Protein AF-A0A7Z0B380-F1 (afdb_monomer_lite)

Organism: NCBI:txid420952

pLDDT: mean 71.4, std 25.81, range [27.55, 97.12]

Radius of gyration: 16.99 Å; chains: 1; bounding box: 38×56×34 Å

Structure (mmCIF, N/CA/C/O backbone):
data_AF-A0A7Z0B380-F1
#
_entry.id   AF-A0A7Z0B380-F1
#
loop_
_atom_site.group_PDB
_atom_site.id
_atom_site.type_symbol
_atom_site.label_atom_id
_atom_site.label_alt_id
_atom_site.label_comp_id
_atom_site.label_asym_id
_atom_site.label_entity_id
_atom_site.label_seq_id
_atom_site.pdbx_PDB_ins_code
_atom_site.Cartn_x
_atom_site.Cartn_y
_atom_site.Cartn_z
_atom_site.occupancy
_atom_site.B_iso_or_equiv
_atom_site.auth_seq_id
_atom_sit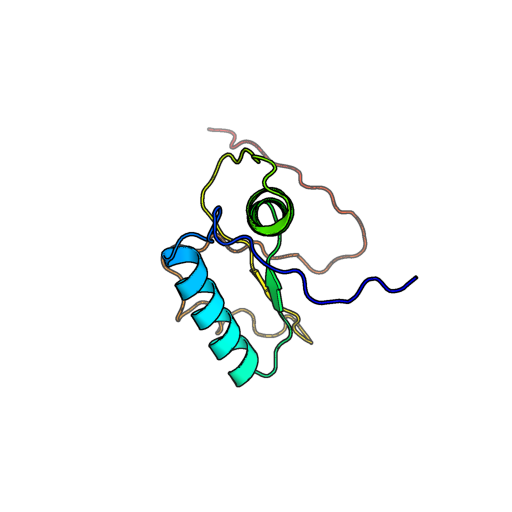e.auth_comp_id
_atom_site.auth_asym_id
_atom_site.auth_atom_id
_atom_site.pdbx_PDB_model_num
ATOM 1 N N . MET A 1 1 ? 17.369 -18.253 11.399 1.00 35.81 1 MET A N 1
ATOM 2 C CA . MET A 1 1 ? 15.983 -18.701 11.156 1.00 35.81 1 MET A CA 1
ATOM 3 C C . MET A 1 1 ? 15.403 -17.792 10.086 1.00 35.81 1 MET A C 1
ATOM 5 O O . MET A 1 1 ? 15.177 -16.625 10.375 1.00 35.81 1 MET A O 1
ATOM 9 N N . SER A 1 2 ? 15.273 -18.264 8.846 1.00 43.00 2 SER A N 1
ATOM 10 C CA . SER A 1 2 ? 14.689 -17.465 7.760 1.00 43.00 2 SER A CA 1
ATOM 11 C C . SER A 1 2 ? 13.181 -17.678 7.770 1.00 43.00 2 SER A C 1
ATOM 13 O O . SER A 1 2 ? 12.696 -18.673 7.240 1.00 43.00 2 SER A O 1
ATOM 15 N N . ASN A 1 3 ? 12.443 -16.790 8.437 1.00 48.66 3 ASN A N 1
ATOM 16 C CA . ASN A 1 3 ? 10.984 -16.801 8.391 1.00 48.66 3 ASN A CA 1
ATOM 17 C C . ASN A 1 3 ? 10.525 -16.037 7.139 1.00 48.66 3 ASN A C 1
ATOM 19 O O . ASN A 1 3 ? 10.095 -14.892 7.222 1.00 48.66 3 ASN A O 1
ATOM 23 N N . THR A 1 4 ? 10.725 -16.647 5.971 1.00 61.62 4 THR A N 1
ATOM 24 C CA . THR A 1 4 ? 10.340 -16.109 4.650 1.00 61.62 4 THR A CA 1
ATOM 25 C C . THR A 1 4 ? 9.087 -16.786 4.095 1.00 61.62 4 THR A C 1
ATOM 27 O O . THR A 1 4 ? 8.818 -16.707 2.898 1.00 61.62 4 THR A O 1
ATOM 30 N N . LEU A 1 5 ? 8.327 -17.484 4.943 1.00 71.69 5 LEU A N 1
ATOM 31 C CA . LEU A 1 5 ? 7.050 -18.047 4.527 1.00 71.69 5 LEU A CA 1
ATOM 32 C C . LEU A 1 5 ? 6.070 -16.906 4.201 1.00 71.69 5 LEU A C 1
ATOM 34 O O . LEU A 1 5 ? 6.077 -15.890 4.904 1.00 71.69 5 LEU A O 1
ATOM 38 N N . PRO A 1 6 ? 5.252 -17.050 3.143 1.00 82.44 6 PRO A N 1
ATOM 39 C CA . PRO A 1 6 ? 4.190 -16.100 2.844 1.00 82.44 6 PRO A CA 1
ATOM 40 C C . PRO A 1 6 ? 3.303 -15.873 4.072 1.00 82.44 6 PRO A C 1
ATOM 42 O O . PRO A 1 6 ? 2.974 -16.818 4.785 1.00 82.44 6 PRO A O 1
ATOM 45 N N . LEU A 1 7 ? 2.947 -14.614 4.329 1.00 88.00 7 LEU A N 1
ATOM 46 C CA . LEU A 1 7 ? 1.986 -14.265 5.370 1.00 88.00 7 LEU A CA 1
ATOM 47 C C . LEU A 1 7 ? 0.571 -14.385 4.805 1.00 88.00 7 LEU A C 1
ATOM 49 O O . LEU A 1 7 ? 0.290 -13.832 3.741 1.00 88.00 7 LEU A O 1
ATOM 53 N N . ASP A 1 8 ? -0.314 -15.042 5.548 1.00 91.25 8 ASP A N 1
ATOM 54 C CA . ASP A 1 8 ? -1.724 -15.149 5.189 1.00 91.25 8 ASP A CA 1
ATOM 55 C C . ASP A 1 8 ? -2.521 -13.965 5.743 1.00 91.25 8 ASP A C 1
ATOM 57 O O . ASP A 1 8 ? -2.371 -13.562 6.901 1.00 91.25 8 ASP A O 1
ATOM 61 N N . LEU A 1 9 ? -3.386 -13.401 4.900 1.00 91.56 9 LEU A N 1
ATOM 62 C CA . LEU A 1 9 ? -4.347 -12.387 5.320 1.00 91.56 9 LEU A CA 1
ATOM 63 C C . LEU A 1 9 ? -5.529 -13.068 6.005 1.00 91.56 9 LEU A C 1
ATOM 65 O O . LEU A 1 9 ? -5.973 -14.135 5.588 1.00 91.56 9 LEU A O 1
ATOM 69 N N . ARG A 1 10 ? -6.069 -12.427 7.036 1.00 90.56 10 ARG A N 1
ATOM 70 C CA . ARG A 1 10 ? -7.246 -12.927 7.737 1.00 90.56 10 ARG A CA 1
ATOM 71 C C . ARG A 1 10 ? -8.525 -12.599 6.969 1.00 90.56 10 ARG A C 1
ATOM 73 O O . ARG A 1 10 ? -8.738 -11.452 6.573 1.00 90.56 10 ARG A O 1
ATOM 80 N N . ASP A 1 11 ? -9.429 -13.570 6.876 1.00 92.19 11 ASP A N 1
ATOM 81 C CA . ASP A 1 11 ? -10.725 -13.408 6.201 1.00 92.19 11 ASP A CA 1
ATOM 82 C C . ASP A 1 11 ? -11.654 -12.401 6.901 1.00 92.19 11 ASP A C 1
ATOM 84 O O . ASP A 1 11 ? -12.446 -11.720 6.252 1.00 92.19 11 ASP A O 1
ATOM 88 N N . ASP A 1 12 ? -11.546 -12.268 8.228 1.00 94.44 12 ASP A N 1
ATOM 89 C CA . ASP A 1 12 ? -12.337 -11.327 9.036 1.00 94.44 12 ASP A CA 1
ATOM 90 C C . ASP A 1 12 ? -11.817 -9.881 8.964 1.00 94.44 12 ASP A C 1
ATOM 92 O O . ASP A 1 12 ? -12.481 -8.945 9.420 1.00 94.44 12 ASP A O 1
ATOM 96 N N . ARG A 1 13 ? -10.626 -9.683 8.392 1.00 91.94 13 ARG A N 1
ATOM 97 C CA . ARG A 1 13 ? -9.971 -8.382 8.224 1.00 91.94 13 ARG A CA 1
ATOM 98 C C . ARG A 1 13 ? -9.403 -8.259 6.808 1.00 91.94 13 ARG A C 1
ATOM 100 O O . ARG A 1 13 ? -8.191 -8.090 6.656 1.00 91.94 13 ARG A O 1
ATOM 107 N N . PRO A 1 14 ? -10.246 -8.276 5.762 1.00 93.88 14 PRO A N 1
ATOM 108 C CA . PRO A 1 14 ? -9.766 -8.143 4.396 1.00 93.88 14 PRO A CA 1
ATOM 109 C C . PRO A 1 14 ? -9.159 -6.756 4.163 1.00 93.88 14 PRO A C 1
ATOM 111 O O . PRO A 1 14 ? -9.550 -5.764 4.788 1.00 93.88 14 PRO A O 1
ATOM 114 N N . LEU A 1 15 ? -8.213 -6.675 3.228 1.00 93.06 15 LEU A N 1
ATOM 115 C CA . LEU A 1 15 ? -7.744 -5.388 2.723 1.00 93.06 15 LEU A CA 1
ATOM 116 C C . LEU A 1 15 ? -8.892 -4.650 2.016 1.00 93.06 15 LEU A C 1
ATOM 118 O O . LEU A 1 15 ? -9.694 -5.287 1.327 1.00 93.06 15 LEU A O 1
ATOM 122 N N . PRO A 1 16 ? -8.971 -3.311 2.117 1.00 91.75 16 PRO A N 1
ATOM 123 C CA . PRO A 1 16 ? -9.964 -2.547 1.372 1.00 91.75 16 PRO A CA 1
ATOM 124 C C . PRO A 1 16 ? -9.833 -2.794 -0.136 1.00 91.75 16 PRO A C 1
ATOM 126 O O . PRO A 1 16 ? -8.730 -2.728 -0.682 1.00 91.75 16 PRO A O 1
ATOM 129 N N . ALA A 1 17 ? -10.955 -3.009 -0.829 1.00 94.12 17 ALA A N 1
ATOM 130 C CA . ALA A 1 17 ? -10.963 -3.368 -2.252 1.00 94.12 17 ALA A CA 1
ATOM 131 C C . ALA A 1 17 ? -10.180 -2.377 -3.132 1.00 94.12 17 ALA A C 1
ATOM 133 O O . ALA A 1 17 ? -9.433 -2.786 -4.014 1.00 94.12 17 ALA A O 1
ATOM 134 N N . ILE A 1 18 ? -10.270 -1.075 -2.846 1.00 93.44 18 ILE A N 1
ATOM 135 C CA . ILE A 1 18 ? -9.519 -0.045 -3.577 1.00 93.44 18 ILE A CA 1
ATOM 136 C C . ILE A 1 18 ? -7.996 -0.200 -3.440 1.00 93.44 18 ILE A C 1
ATOM 138 O O . ILE A 1 18 ? -7.264 0.037 -4.398 1.00 93.44 18 ILE A O 1
ATOM 142 N N . VAL A 1 19 ? -7.511 -0.631 -2.271 1.00 93.38 19 VAL A N 1
ATOM 143 C CA . VAL A 1 19 ? -6.084 -0.902 -2.050 1.00 93.38 19 VAL A CA 1
ATOM 144 C C . VAL A 1 19 ? -5.679 -2.159 -2.809 1.00 93.38 19 VAL A C 1
ATOM 146 O O . VAL A 1 19 ? -4.633 -2.167 -3.447 1.00 93.38 19 VAL A O 1
ATOM 149 N N . VAL A 1 20 ? -6.522 -3.195 -2.814 1.00 95.81 20 VAL A N 1
ATOM 150 C CA . VAL A 1 20 ? -6.274 -4.419 -3.591 1.00 95.81 20 VAL A CA 1
ATOM 151 C C . VAL A 1 20 ? -6.152 -4.110 -5.085 1.00 95.81 20 VAL A C 1
ATOM 153 O O . VAL A 1 20 ? -5.186 -4.539 -5.715 1.00 95.81 20 VAL A O 1
ATOM 156 N N . GLU A 1 21 ? -7.072 -3.325 -5.647 1.00 96.69 21 GLU A N 1
ATOM 157 C CA . GLU A 1 21 ? -7.022 -2.929 -7.060 1.00 96.69 21 GLU A CA 1
ATOM 158 C C . GLU A 1 21 ? -5.777 -2.096 -7.387 1.00 96.69 21 GLU A C 1
ATOM 160 O O . GLU A 1 21 ? -5.098 -2.352 -8.385 1.00 96.69 21 GLU A O 1
ATOM 165 N N . LEU A 1 22 ? -5.412 -1.153 -6.512 1.00 94.69 22 LEU A N 1
ATOM 166 C CA . LEU A 1 22 ? -4.175 -0.385 -6.647 1.00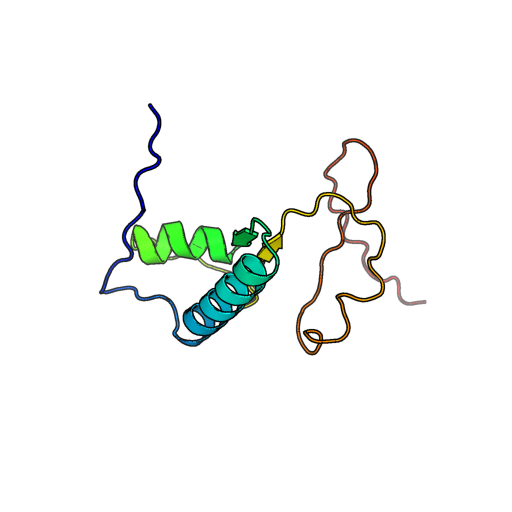 94.69 22 LEU A CA 1
ATOM 167 C C . LEU A 1 22 ? -2.942 -1.301 -6.662 1.00 94.69 22 LEU A C 1
ATOM 169 O O . LEU A 1 22 ? -2.099 -1.179 -7.550 1.00 94.69 22 LEU A O 1
ATOM 173 N N . LEU A 1 23 ? -2.834 -2.223 -5.702 1.00 95.75 23 LEU A N 1
ATOM 174 C CA . LEU A 1 23 ? -1.686 -3.124 -5.584 1.00 95.75 23 LEU A CA 1
ATOM 175 C C . LEU A 1 23 ? -1.598 -4.095 -6.765 1.00 95.75 23 LEU A C 1
ATOM 177 O O . LEU A 1 23 ? -0.500 -4.342 -7.258 1.00 95.75 23 LEU A O 1
ATOM 181 N N . ARG A 1 24 ? -2.733 -4.583 -7.284 1.00 97.12 24 ARG A N 1
ATOM 182 C CA . ARG A 1 24 ? -2.773 -5.379 -8.524 1.00 97.12 24 ARG A CA 1
ATOM 183 C C . ARG A 1 24 ? -2.252 -4.587 -9.719 1.00 97.12 24 ARG A C 1
ATOM 185 O O . ARG A 1 24 ? -1.457 -5.109 -10.499 1.00 97.12 24 ARG A O 1
ATOM 192 N N . HIS A 1 25 ? -2.658 -3.325 -9.847 1.00 96.50 25 HIS A N 1
ATOM 193 C CA . HIS A 1 25 ? -2.193 -2.460 -10.928 1.00 96.50 25 HIS A CA 1
ATOM 194 C C . HIS A 1 25 ? -0.683 -2.182 -10.842 1.00 96.50 25 HIS A C 1
ATOM 196 O O . HIS A 1 25 ? 0.023 -2.260 -11.853 1.00 96.50 25 HIS A O 1
ATOM 202 N N . VAL A 1 26 ? -0.174 -1.906 -9.636 1.00 93.56 26 VAL A N 1
ATOM 203 C CA . VAL A 1 26 ? 1.265 -1.732 -9.383 1.00 93.56 26 VAL A CA 1
ATOM 204 C C . VAL A 1 26 ? 2.025 -3.011 -9.728 1.00 93.56 26 VAL A C 1
ATOM 206 O O . VAL A 1 26 ? 2.987 -2.944 -10.490 1.00 93.56 26 VAL A O 1
ATOM 209 N N . ALA A 1 27 ? 1.558 -4.168 -9.252 1.00 94.81 27 ALA A N 1
ATOM 210 C CA . ALA A 1 27 ? 2.181 -5.462 -9.514 1.00 94.81 27 ALA A CA 1
ATOM 211 C C . ALA A 1 27 ? 2.278 -5.760 -11.015 1.00 94.81 27 ALA A C 1
ATOM 213 O O . ALA A 1 27 ? 3.349 -6.114 -11.506 1.00 94.81 27 ALA A O 1
ATOM 214 N N . ALA A 1 28 ? 1.186 -5.564 -11.760 1.00 95.19 28 ALA A N 1
ATOM 215 C CA . ALA A 1 28 ? 1.160 -5.777 -13.205 1.00 95.19 28 ALA A CA 1
ATOM 216 C C . ALA A 1 28 ? 2.132 -4.840 -13.944 1.00 95.19 28 ALA A C 1
ATOM 218 O O . ALA A 1 28 ? 2.852 -5.270 -14.848 1.00 95.19 28 ALA A O 1
ATOM 219 N N . THR A 1 29 ? 2.189 -3.571 -13.532 1.00 92.88 29 THR A N 1
ATOM 220 C CA . THR A 1 29 ? 3.081 -2.567 -14.131 1.00 92.88 29 THR A CA 1
ATOM 221 C C . THR A 1 29 ? 4.551 -2.876 -13.845 1.00 92.88 29 THR A C 1
ATOM 223 O O . THR A 1 29 ? 5.373 -2.849 -14.761 1.00 92.88 29 THR A O 1
ATOM 226 N N . ALA A 1 30 ? 4.883 -3.205 -12.596 1.00 88.94 30 ALA A N 1
ATOM 227 C CA . ALA A 1 30 ? 6.238 -3.552 -12.182 1.00 88.94 30 ALA A CA 1
ATOM 228 C C . ALA A 1 30 ? 6.719 -4.845 -12.857 1.00 88.94 30 ALA A C 1
ATOM 230 O O . ALA A 1 30 ? 7.833 -4.888 -13.374 1.00 88.94 30 ALA A O 1
ATOM 231 N N . HIS A 1 31 ? 5.845 -5.851 -12.961 1.00 92.44 31 HIS A N 1
ATOM 232 C CA . HIS A 1 31 ? 6.127 -7.089 -13.685 1.00 92.44 31 HIS A CA 1
ATOM 233 C C . HIS A 1 31 ? 6.440 -6.829 -15.167 1.00 92.44 31 HIS A C 1
ATOM 235 O O . HIS A 1 31 ? 7.453 -7.305 -15.677 1.00 92.44 31 HIS A O 1
ATOM 241 N N . ALA A 1 32 ? 5.621 -6.026 -15.858 1.00 92.38 32 ALA A N 1
ATOM 242 C CA . ALA A 1 32 ? 5.866 -5.670 -17.258 1.00 92.38 32 ALA A CA 1
ATOM 243 C C . ALA A 1 32 ? 7.186 -4.901 -17.456 1.00 92.38 32 ALA A C 1
ATOM 245 O O . ALA A 1 32 ? 7.846 -5.053 -18.484 1.00 92.38 32 ALA A O 1
ATOM 246 N N . ALA A 1 33 ? 7.580 -4.098 -16.465 1.00 88.50 33 ALA A N 1
ATOM 247 C CA . ALA A 1 33 ? 8.823 -3.335 -16.468 1.00 88.50 33 ALA A CA 1
ATOM 248 C C . ALA A 1 33 ? 10.042 -4.112 -15.932 1.00 88.50 33 ALA A C 1
ATOM 250 O O . ALA A 1 33 ? 11.146 -3.577 -15.981 1.00 88.50 33 ALA A O 1
ATOM 251 N N . LYS A 1 34 ? 9.861 -5.350 -15.442 1.00 89.88 34 LYS A N 1
ATOM 252 C CA . LYS A 1 34 ? 10.890 -6.150 -14.750 1.00 89.88 34 LYS A CA 1
ATOM 253 C C . LYS A 1 34 ? 11.534 -5.407 -13.569 1.00 89.88 34 LYS A C 1
ATOM 255 O O . LYS A 1 34 ? 12.748 -5.443 -13.396 1.00 89.88 34 LYS A O 1
ATOM 260 N N . LEU A 1 35 ? 10.714 -4.713 -12.782 1.00 88.62 35 LEU A N 1
ATOM 261 C CA . LEU A 1 35 ? 11.151 -3.973 -11.599 1.00 88.62 35 LEU A CA 1
ATOM 262 C C . LEU A 1 35 ? 10.699 -4.685 -10.327 1.00 88.62 35 LEU A C 1
ATOM 264 O O . LEU A 1 35 ? 9.527 -5.049 -10.199 1.00 88.62 35 LEU A O 1
ATOM 268 N N . ASP A 1 36 ? 11.604 -4.795 -9.358 1.00 90.56 36 ASP A N 1
ATOM 269 C CA . ASP A 1 36 ? 11.224 -5.152 -7.995 1.00 90.56 36 ASP A CA 1
ATOM 270 C C . ASP A 1 36 ? 10.516 -3.971 -7.327 1.00 90.56 36 ASP A C 1
ATOM 272 O O . ASP A 1 36 ? 10.852 -2.802 -7.547 1.00 90.56 36 ASP A O 1
ATOM 276 N N . TRP A 1 37 ? 9.532 -4.267 -6.485 1.00 94.56 37 TRP A N 1
ATOM 277 C CA . TRP A 1 37 ? 8.751 -3.257 -5.783 1.00 94.56 37 TRP A CA 1
ATOM 278 C C . TRP A 1 37 ? 8.273 -3.775 -4.427 1.00 94.56 37 TRP A C 1
ATOM 280 O O . TRP A 1 37 ? 8.230 -4.981 -4.185 1.00 94.56 37 TRP A O 1
ATOM 290 N N . PHE A 1 38 ? 7.910 -2.859 -3.534 1.00 94.38 38 PHE A N 1
ATOM 291 C CA . PHE A 1 38 ? 7.362 -3.193 -2.222 1.00 94.38 38 PHE A CA 1
ATOM 292 C C . PHE A 1 38 ? 6.391 -2.117 -1.725 1.00 94.38 38 PHE A C 1
ATOM 294 O O . PHE A 1 38 ? 6.455 -0.959 -2.142 1.00 94.38 38 PHE A O 1
ATOM 301 N N . VAL A 1 39 ? 5.501 -2.497 -0.803 1.00 95.44 39 VAL A N 1
ATOM 302 C CA . VAL A 1 39 ? 4.673 -1.550 -0.042 1.00 95.44 39 VAL A CA 1
ATOM 303 C C . VAL A 1 39 ? 5.464 -1.086 1.175 1.00 95.44 39 VAL A C 1
ATOM 305 O O . VAL A 1 39 ? 6.002 -1.909 1.915 1.00 95.44 39 VAL A O 1
ATOM 308 N N . GLY A 1 40 ? 5.535 0.225 1.379 1.00 93.56 40 GLY A N 1
ATOM 309 C CA . GLY A 1 40 ? 6.213 0.850 2.508 1.00 93.56 40 GLY A CA 1
ATOM 310 C C . GLY A 1 40 ? 5.258 1.569 3.460 1.00 93.56 40 GLY A C 1
ATOM 311 O O . GLY A 1 40 ? 4.032 1.498 3.344 1.00 93.56 40 GLY A O 1
ATOM 312 N N . GLY A 1 41 ? 5.857 2.279 4.415 1.00 92.38 41 GLY A N 1
ATOM 313 C CA . GLY A 1 41 ? 5.161 3.247 5.257 1.00 92.38 41 GLY A CA 1
ATOM 314 C C . GLY A 1 41 ? 4.030 2.667 6.106 1.00 92.38 41 GLY A C 1
ATOM 315 O O . GLY A 1 41 ? 4.074 1.519 6.559 1.00 92.38 41 GLY A O 1
ATOM 316 N N . ALA A 1 42 ? 3.016 3.498 6.357 1.00 93.00 42 ALA A N 1
ATOM 317 C CA . ALA A 1 42 ? 1.889 3.133 7.214 1.00 93.00 42 ALA A CA 1
ATOM 318 C C . ALA A 1 42 ? 1.102 1.943 6.646 1.00 93.00 42 ALA A C 1
ATOM 320 O O . ALA A 1 42 ? 0.704 1.067 7.405 1.00 93.00 42 ALA A O 1
ATOM 321 N N . SER A 1 43 ? 0.952 1.861 5.320 1.00 93.25 43 SER A N 1
ATOM 322 C CA . SER A 1 43 ? 0.239 0.758 4.668 1.00 93.25 43 SER A CA 1
ATOM 323 C C . SER A 1 43 ? 0.890 -0.598 4.921 1.00 93.25 43 SER A C 1
ATOM 325 O O . SER A 1 43 ? 0.185 -1.550 5.238 1.00 93.25 43 SER A O 1
ATOM 327 N N . ALA A 1 44 ? 2.220 -0.699 4.836 1.00 93.94 44 ALA A N 1
ATOM 328 C CA . ALA A 1 44 ? 2.923 -1.953 5.120 1.00 93.94 44 ALA A CA 1
ATOM 329 C C . ALA A 1 44 ? 2.692 -2.424 6.562 1.00 93.94 44 ALA A C 1
ATOM 331 O O . ALA A 1 44 ? 2.399 -3.594 6.811 1.00 93.94 44 ALA A O 1
ATOM 332 N N . ARG A 1 45 ? 2.773 -1.488 7.514 1.00 94.31 45 ARG A N 1
ATOM 333 C CA . ARG A 1 45 ? 2.496 -1.759 8.926 1.00 94.31 45 ARG A CA 1
ATOM 334 C C . ARG A 1 45 ? 1.054 -2.219 9.133 1.00 94.31 45 ARG A C 1
ATOM 336 O O . ARG A 1 45 ? 0.843 -3.173 9.870 1.00 94.31 45 ARG A O 1
ATOM 343 N N . ASP A 1 46 ? 0.083 -1.574 8.496 1.00 93.62 46 ASP A N 1
ATOM 344 C CA . ASP A 1 46 ? -1.334 -1.918 8.647 1.00 93.62 46 ASP A CA 1
ATOM 345 C C . ASP A 1 46 ? -1.649 -3.301 8.051 1.00 93.62 46 ASP A C 1
ATOM 347 O O . ASP A 1 46 ? -2.388 -4.074 8.661 1.00 93.62 46 ASP A O 1
ATOM 351 N N . ILE A 1 47 ? -1.036 -3.658 6.912 1.00 94.12 47 ILE A N 1
ATOM 352 C CA . ILE A 1 47 ? -1.120 -5.011 6.331 1.00 94.12 47 ILE A CA 1
ATOM 353 C C . ILE A 1 47 ? -0.686 -6.052 7.366 1.00 94.12 47 ILE A C 1
ATOM 355 O O . ILE A 1 47 ? -1.440 -6.975 7.667 1.00 94.12 47 ILE A O 1
ATOM 359 N N . VAL A 1 48 ? 0.494 -5.882 7.961 1.00 94.62 48 VAL A N 1
ATOM 360 C CA . VAL A 1 48 ? 1.027 -6.855 8.926 1.00 94.62 48 VAL A CA 1
ATOM 361 C C . VAL A 1 48 ? 0.232 -6.844 10.235 1.00 94.62 48 VAL A C 1
ATOM 363 O O . VAL A 1 48 ? -0.200 -7.886 10.720 1.00 94.62 48 VAL A O 1
ATOM 366 N N . LEU A 1 49 ? 0.006 -5.678 10.835 1.00 95.38 49 LEU A N 1
ATOM 367 C CA . LEU A 1 49 ? -0.626 -5.608 12.150 1.00 95.38 49 LEU A CA 1
ATOM 368 C C . LEU A 1 49 ? -2.114 -5.938 12.078 1.00 95.38 49 LEU A C 1
ATOM 370 O O . LEU A 1 49 ? -2.575 -6.812 12.805 1.00 95.38 49 LEU A O 1
ATOM 374 N N . THR A 1 50 ? -2.864 -5.279 11.200 1.00 95.06 50 THR A N 1
ATOM 375 C CA . THR A 1 50 ? -4.325 -5.396 11.169 1.00 95.06 50 THR A CA 1
ATOM 376 C C . THR A 1 50 ? -4.782 -6.570 10.321 1.00 95.06 50 THR A C 1
ATOM 378 O O . THR A 1 50 ? -5.616 -7.352 10.779 1.00 95.06 50 THR A O 1
ATOM 381 N N . HIS A 1 51 ? -4.239 -6.720 9.114 1.00 94.50 51 HIS A N 1
ATOM 382 C CA . HIS A 1 51 ? -4.759 -7.694 8.154 1.00 94.50 51 HIS A CA 1
ATOM 383 C C . HIS A 1 51 ? -4.152 -9.096 8.312 1.00 94.50 51 HIS A C 1
ATOM 385 O O . HIS A 1 51 ? -4.823 -10.066 7.979 1.00 94.50 51 HIS A O 1
ATOM 391 N N . VAL A 1 52 ? -2.947 -9.229 8.879 1.00 95.19 52 VAL A N 1
ATOM 392 C CA . VAL A 1 52 ? -2.346 -10.534 9.229 1.00 95.19 52 VAL A CA 1
ATOM 393 C C . VAL A 1 52 ? -2.580 -10.882 10.706 1.00 95.19 52 VAL A C 1
ATOM 395 O O . VAL A 1 52 ? -3.002 -11.993 11.021 1.00 95.19 52 VAL A O 1
ATOM 398 N N . HIS A 1 53 ? -2.370 -9.939 11.634 1.00 94.56 53 HIS A N 1
ATOM 399 C CA . HIS A 1 53 ? -2.418 -10.229 13.079 1.00 94.56 53 HIS A CA 1
ATOM 400 C C . HIS A 1 53 ? -3.665 -9.725 13.826 1.00 94.56 53 HIS A C 1
ATOM 402 O O . HIS A 1 53 ? -3.811 -10.013 15.012 1.00 94.56 53 HIS A O 1
ATOM 408 N N . GLY A 1 54 ? -4.584 -9.004 13.176 1.00 94.00 54 GLY A N 1
ATOM 409 C CA . GLY A 1 54 ? -5.805 -8.494 13.820 1.00 94.00 54 GLY A CA 1
ATOM 410 C C . GLY A 1 54 ? -5.586 -7.355 14.830 1.00 94.00 54 GLY A C 1
ATOM 411 O O . GLY A 1 54 ? -6.516 -6.971 15.537 1.00 94.00 54 GLY A O 1
ATOM 412 N N . ILE A 1 55 ? -4.378 -6.794 14.902 1.00 94.44 55 ILE A N 1
ATOM 413 C CA . ILE A 1 55 ? -4.010 -5.674 15.773 1.00 94.44 55 ILE A CA 1
ATOM 414 C C . ILE A 1 55 ? -4.391 -4.363 15.080 1.00 94.44 55 ILE A C 1
ATOM 416 O O . ILE A 1 55 ? -3.893 -4.047 13.998 1.00 94.44 55 ILE A O 1
ATOM 420 N N . VAL A 1 56 ? -5.271 -3.578 15.704 1.00 89.06 56 VAL A N 1
ATOM 421 C CA . VAL A 1 56 ? -5.736 -2.299 15.147 1.00 89.06 56 VAL A CA 1
ATOM 422 C C . VAL A 1 56 ? -4.594 -1.282 15.142 1.00 89.06 56 VAL A C 1
ATOM 424 O O . VAL A 1 56 ? -4.085 -0.903 16.196 1.00 89.06 56 VAL A O 1
ATOM 427 N N . ALA A 1 57 ? -4.218 -0.817 13.952 1.00 86.06 57 ALA A N 1
ATOM 428 C CA . ALA A 1 57 ? -3.275 0.278 13.769 1.00 86.06 57 ALA A CA 1
ATOM 429 C C . ALA A 1 57 ? -4.019 1.593 13.485 1.00 86.06 57 ALA A C 1
ATOM 431 O O . ALA A 1 57 ? -5.064 1.610 12.836 1.00 86.06 57 ALA A O 1
ATOM 432 N N . THR A 1 58 ? -3.476 2.714 13.961 1.00 86.81 58 THR A N 1
ATOM 433 C CA . THR A 1 58 ? -3.969 4.056 13.622 1.00 86.81 58 THR A CA 1
ATOM 434 C C . THR A 1 58 ? -3.035 4.724 12.619 1.00 86.81 58 THR A C 1
ATOM 436 O O . THR A 1 58 ? -1.807 4.592 12.695 1.00 86.81 58 THR A O 1
ATOM 439 N N . ARG A 1 59 ? -3.602 5.479 11.674 1.00 83.69 59 ARG A N 1
ATOM 440 C CA . ARG A 1 59 ? -2.831 6.301 10.734 1.00 83.69 59 ARG A CA 1
ATOM 441 C C . ARG A 1 59 ? -3.517 7.632 10.452 1.00 83.69 59 ARG A C 1
ATOM 443 O O . ARG A 1 59 ? -4.732 7.746 10.555 1.00 83.69 59 ARG A O 1
ATOM 450 N N . ALA A 1 60 ? -2.712 8.634 10.106 1.00 81.06 60 ALA A N 1
ATOM 451 C CA . ALA A 1 60 ? -3.173 10.004 9.876 1.00 81.06 60 ALA A CA 1
ATOM 452 C C . ALA A 1 60 ? -3.669 10.262 8.442 1.00 81.06 60 ALA A C 1
ATOM 454 O O . ALA A 1 60 ? -4.393 11.224 8.204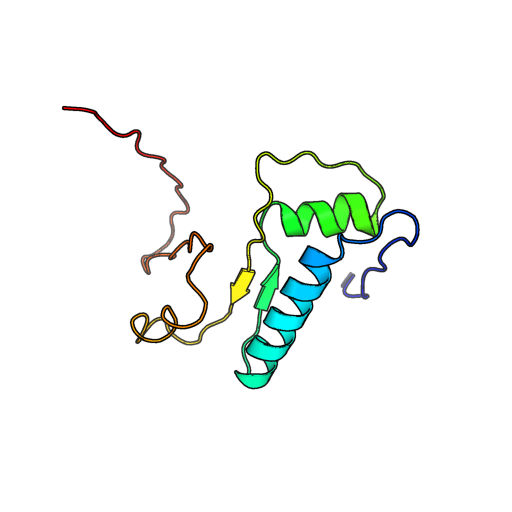 1.00 81.06 60 ALA A O 1
ATOM 455 N N . THR A 1 61 ? -3.262 9.437 7.479 1.00 78.81 61 THR A N 1
ATOM 456 C CA . THR A 1 61 ? -3.576 9.606 6.052 1.00 78.81 61 THR A CA 1
ATOM 457 C C . THR A 1 61 ? -4.119 8.310 5.457 1.00 78.81 61 THR A C 1
ATOM 459 O O . THR A 1 61 ? -4.201 7.323 6.170 1.00 78.81 61 THR A O 1
ATOM 462 N N . ALA A 1 62 ? -4.526 8.293 4.184 1.00 84.81 62 ALA A N 1
ATOM 463 C CA . ALA A 1 62 ? -5.000 7.088 3.486 1.00 84.81 62 ALA A CA 1
ATOM 464 C C . ALA A 1 62 ? -4.104 6.677 2.295 1.00 84.81 62 ALA A C 1
ATOM 466 O O . ALA A 1 62 ? -4.400 5.698 1.615 1.00 84.81 62 ALA A O 1
ATOM 467 N N . ASP A 1 63 ? -3.009 7.403 2.040 1.00 89.25 63 ASP A N 1
ATOM 468 C CA . ASP A 1 63 ? -2.047 7.109 0.966 1.00 89.25 63 ASP A CA 1
ATOM 469 C C . ASP A 1 63 ? -1.398 5.717 1.087 1.00 89.25 63 ASP A C 1
ATOM 471 O O . ASP A 1 63 ? -1.418 5.097 2.149 1.00 89.25 63 ASP A O 1
ATOM 475 N N . VAL A 1 64 ? -0.862 5.212 -0.025 1.00 91.69 64 VAL A N 1
ATOM 476 C CA . VAL A 1 64 ? -0.109 3.954 -0.084 1.00 91.69 64 VAL A CA 1
ATOM 477 C C . VAL A 1 64 ? 1.274 4.261 -0.639 1.00 91.69 64 VAL A C 1
ATOM 479 O O . VAL A 1 64 ? 1.397 4.719 -1.777 1.00 91.69 64 VAL A O 1
ATOM 482 N N . ASP A 1 65 ? 2.305 4.007 0.162 1.00 92.62 65 ASP A N 1
ATOM 483 C CA . ASP A 1 65 ? 3.696 4.206 -0.233 1.00 92.62 65 ASP A CA 1
ATOM 484 C C . ASP A 1 65 ? 4.197 2.993 -1.023 1.00 92.62 65 ASP A C 1
ATOM 486 O O . ASP A 1 65 ? 4.199 1.870 -0.515 1.00 92.62 65 ASP A O 1
ATOM 490 N N . ILE A 1 66 ? 4.650 3.215 -2.258 1.00 94.50 66 ILE A N 1
ATOM 491 C CA . ILE A 1 66 ? 5.234 2.179 -3.117 1.00 94.50 66 ILE A CA 1
ATOM 492 C C . ILE A 1 66 ? 6.712 2.489 -3.336 1.00 94.50 66 ILE A C 1
ATOM 494 O O . ILE A 1 66 ? 7.060 3.531 -3.895 1.00 94.50 66 ILE A O 1
ATOM 498 N N . GLY A 1 67 ? 7.577 1.569 -2.917 1.00 92.19 67 GLY A N 1
ATOM 499 C CA . GLY A 1 67 ? 8.988 1.567 -3.277 1.00 92.19 67 GLY A CA 1
ATOM 500 C C . GLY A 1 67 ? 9.209 0.765 -4.555 1.00 92.19 67 GLY A C 1
ATOM 501 O O . GLY A 1 67 ? 8.639 -0.311 -4.710 1.00 92.19 67 GLY A O 1
ATOM 502 N N . VAL A 1 68 ? 10.040 1.276 -5.461 1.00 88.62 68 VAL A N 1
ATOM 503 C CA . VAL A 1 68 ? 10.484 0.571 -6.673 1.00 88.62 68 VAL A CA 1
ATOM 504 C C . VAL A 1 68 ? 12.005 0.537 -6.701 1.00 88.62 68 VAL A C 1
ATOM 506 O O . VAL A 1 68 ? 12.654 1.538 -6.385 1.00 88.62 68 VAL A O 1
ATOM 509 N N . ASN A 1 69 ? 12.576 -0.608 -7.061 1.00 85.50 69 ASN A N 1
ATOM 510 C CA . ASN A 1 69 ? 14.008 -0.740 -7.283 1.00 85.50 69 ASN A CA 1
ATOM 511 C C . ASN A 1 69 ? 14.317 -0.331 -8.724 1.00 85.50 69 ASN A C 1
ATOM 513 O O . ASN A 1 69 ? 13.769 -0.903 -9.663 1.00 85.50 69 ASN A O 1
ATOM 517 N N . VAL A 1 70 ? 15.168 0.675 -8.895 1.00 77.81 70 VAL A N 1
ATOM 518 C CA . VAL A 1 70 ? 15.611 1.150 -10.207 1.00 77.81 70 VAL A CA 1
ATOM 519 C C . VAL A 1 70 ? 17.133 1.148 -10.235 1.00 77.81 70 VAL A C 1
ATOM 521 O O . VAL A 1 70 ? 17.772 1.653 -9.315 1.00 77.81 70 VAL A O 1
ATOM 524 N N . GLU A 1 71 ? 17.717 0.602 -11.302 1.00 69.19 71 GLU A N 1
ATOM 525 C CA . GLU A 1 71 ? 19.178 0.499 -11.451 1.00 69.19 71 GLU A CA 1
ATOM 526 C C . GLU A 1 71 ? 19.857 1.876 -11.483 1.00 69.19 71 GLU A C 1
ATOM 528 O O . GLU A 1 71 ? 20.985 2.039 -11.024 1.00 69.19 71 GLU A O 1
ATOM 533 N N . SER A 1 72 ? 19.164 2.899 -11.993 1.00 67.69 72 SER A N 1
ATOM 534 C CA . SER A 1 72 ? 19.602 4.283 -11.856 1.00 67.69 72 SER A CA 1
ATOM 535 C C . SER A 1 72 ? 18.436 5.266 -11.948 1.00 67.69 72 SER A C 1
ATOM 537 O O . SER A 1 72 ? 17.443 5.034 -12.633 1.00 67.69 72 SER A O 1
ATOM 539 N N . TRP A 1 73 ? 18.600 6.423 -11.310 1.00 66.06 73 TRP A N 1
ATOM 540 C CA . TRP A 1 73 ? 17.678 7.558 -11.420 1.00 66.06 73 TRP A CA 1
ATOM 541 C C . TRP A 1 73 ? 17.910 8.419 -12.676 1.00 66.06 73 TRP A C 1
ATOM 543 O O . TRP A 1 73 ? 17.295 9.483 -12.831 1.00 66.06 73 TRP A O 1
ATOM 553 N N . THR A 1 74 ? 18.806 8.003 -13.579 1.00 50.84 74 THR A N 1
ATOM 554 C CA . THR A 1 74 ? 19.076 8.754 -14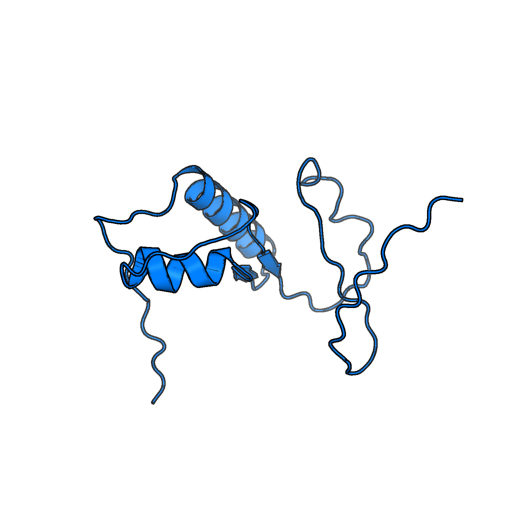.809 1.00 50.84 74 THR A CA 1
ATOM 555 C C . THR A 1 74 ? 17.860 8.655 -15.742 1.00 50.84 74 THR A C 1
ATOM 557 O O . THR A 1 74 ? 17.515 7.594 -16.242 1.00 50.84 74 THR A O 1
ATOM 560 N N . GLY A 1 75 ? 17.139 9.771 -15.925 1.00 49.69 75 GLY A N 1
ATOM 561 C CA . GLY A 1 75 ? 15.932 9.829 -16.770 1.00 49.69 75 GLY A CA 1
ATOM 562 C C . GLY A 1 75 ? 14.596 10.104 -16.059 1.00 49.69 75 GLY A C 1
ATOM 563 O O . GLY A 1 75 ? 13.540 9.870 -16.648 1.00 49.69 75 GLY A O 1
ATOM 564 N N . HIS A 1 76 ? 14.603 10.663 -14.842 1.00 45.78 76 HIS A N 1
ATOM 565 C CA . HIS A 1 76 ? 13.402 10.980 -14.041 1.00 45.78 76 HIS A CA 1
ATOM 566 C C . HIS A 1 76 ? 12.306 11.839 -14.732 1.00 45.78 76 HIS A C 1
ATOM 568 O O . HIS A 1 76 ? 11.203 11.967 -14.206 1.00 45.78 76 HIS A O 1
ATOM 574 N N . GLY A 1 77 ? 12.561 12.428 -15.909 1.00 42.72 77 GLY A N 1
ATOM 575 C CA . GLY A 1 77 ? 11.625 13.317 -16.612 1.00 42.72 77 GLY A CA 1
ATOM 576 C C . GLY A 1 77 ? 10.518 12.649 -17.449 1.00 42.72 77 GLY A C 1
ATOM 577 O O . GLY A 1 77 ? 9.594 13.349 -17.873 1.00 42.72 77 GLY A O 1
ATOM 578 N N . ARG A 1 78 ? 10.574 11.332 -17.725 1.00 39.22 78 ARG A N 1
ATOM 579 C CA . ARG A 1 78 ? 9.562 10.645 -18.573 1.00 39.22 78 ARG A CA 1
ATOM 580 C C . ARG A 1 78 ? 8.552 9.776 -17.817 1.00 39.22 78 ARG A C 1
ATOM 582 O O . ARG A 1 78 ? 7.441 9.614 -18.316 1.00 39.22 78 ARG A O 1
ATOM 589 N N . ALA A 1 79 ? 8.883 9.265 -16.630 1.00 45.06 79 ALA A N 1
ATOM 590 C CA . ALA A 1 79 ? 8.023 8.326 -15.895 1.00 45.06 79 ALA A CA 1
ATOM 591 C C . ALA A 1 79 ? 6.822 8.990 -15.183 1.00 45.06 79 ALA A C 1
ATOM 593 O O . ALA A 1 79 ? 5.830 8.331 -14.885 1.00 45.06 79 ALA A O 1
ATOM 594 N N . THR A 1 80 ? 6.854 10.306 -14.963 1.00 47.41 80 THR A N 1
ATOM 595 C CA . THR A 1 80 ? 5.817 11.053 -14.224 1.00 47.41 80 THR A CA 1
ATOM 596 C C . THR A 1 80 ? 4.569 11.416 -15.040 1.00 47.41 80 THR A C 1
ATOM 598 O O . THR A 1 80 ? 3.588 11.884 -14.472 1.00 47.41 80 THR A O 1
ATOM 601 N N . ARG A 1 81 ? 4.531 11.199 -16.364 1.00 38.16 81 ARG A N 1
ATOM 602 C CA . ARG A 1 81 ? 3.427 11.724 -17.204 1.00 38.16 81 ARG A CA 1
ATOM 603 C C . ARG A 1 81 ? 2.179 10.848 -17.334 1.00 38.16 81 ARG A C 1
ATOM 605 O O . ARG A 1 81 ? 1.199 11.332 -17.890 1.00 38.16 81 ARG A O 1
ATOM 612 N N . ARG A 1 82 ? 2.165 9.599 -16.850 1.00 40.53 82 ARG A N 1
ATOM 613 C CA . ARG A 1 82 ? 0.982 8.715 -16.990 1.00 40.53 82 ARG A CA 1
ATOM 614 C C . ARG A 1 82 ? 0.256 8.345 -15.691 1.00 40.53 82 ARG A C 1
ATOM 616 O O . ARG A 1 82 ? -0.875 7.891 -15.785 1.00 40.53 82 ARG A O 1
ATOM 623 N N . GLY A 1 83 ? 0.839 8.589 -14.513 1.00 40.62 83 GLY A N 1
ATOM 624 C CA . GLY A 1 83 ? 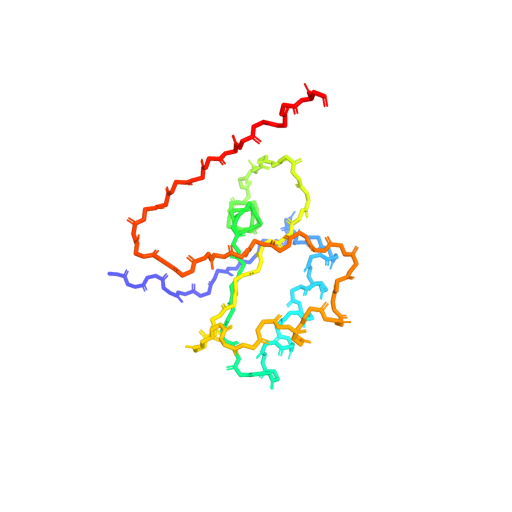0.223 8.243 -13.216 1.00 40.62 83 GLY A CA 1
ATOM 625 C C . GLY A 1 83 ? -0.099 9.424 -12.289 1.00 40.62 83 GLY A C 1
ATOM 626 O O . GLY A 1 83 ? -0.752 9.251 -11.262 1.00 40.62 83 GLY A O 1
ATOM 627 N N . SER A 1 84 ? 0.344 10.639 -12.616 1.00 43.84 84 SER A N 1
ATOM 628 C CA . SER A 1 84 ? 0.257 11.773 -11.695 1.00 43.84 84 SER A CA 1
ATOM 629 C C . SER A 1 84 ? -1.043 12.552 -11.864 1.00 43.84 84 SER A C 1
ATOM 631 O O . SER A 1 84 ? -1.111 13.514 -12.625 1.00 43.84 84 SER A O 1
ATOM 633 N N . ARG A 1 85 ? -2.068 12.177 -11.093 1.00 38.25 85 ARG A N 1
ATOM 634 C CA . ARG A 1 85 ? -3.024 13.176 -10.576 1.00 38.25 85 ARG A CA 1
ATOM 635 C C . ARG A 1 85 ? -3.217 13.159 -9.059 1.00 38.25 85 ARG A C 1
ATOM 637 O O . ARG A 1 85 ? -3.771 14.123 -8.559 1.00 38.25 85 ARG A O 1
ATOM 644 N N . HIS A 1 86 ? -2.724 12.160 -8.317 1.00 34.88 86 HIS A N 1
ATOM 645 C CA . HIS A 1 86 ? -2.925 12.114 -6.854 1.00 34.88 86 HIS A CA 1
ATOM 646 C C . HIS A 1 86 ? -1.732 11.596 -6.026 1.00 34.88 86 HIS A C 1
ATOM 648 O O . HIS A 1 86 ? -1.846 11.465 -4.811 1.00 34.88 86 HIS A O 1
ATOM 654 N N . THR A 1 87 ? -0.570 11.331 -6.629 1.00 38.72 87 THR A N 1
ATOM 655 C CA . THR A 1 87 ? 0.597 10.806 -5.905 1.00 38.72 87 THR A CA 1
ATOM 656 C C . THR A 1 87 ? 1.553 11.930 -5.499 1.00 38.72 87 THR A C 1
ATOM 658 O O . THR A 1 87 ? 2.190 12.566 -6.341 1.00 38.72 87 THR A O 1
ATOM 661 N N . ARG A 1 88 ? 1.686 12.183 -4.190 1.00 36.53 88 ARG A N 1
ATOM 662 C CA . ARG A 1 88 ? 2.838 12.920 -3.648 1.00 36.53 88 ARG A CA 1
ATOM 663 C C . ARG A 1 88 ? 4.045 11.982 -3.691 1.00 36.53 88 ARG A C 1
ATOM 665 O O . ARG A 1 88 ? 4.191 11.130 -2.829 1.00 36.53 88 ARG A O 1
ATOM 672 N N . GLY A 1 89 ? 4.871 12.099 -4.728 1.00 36.78 89 GLY A N 1
ATOM 673 C CA . GLY A 1 89 ? 6.118 11.343 -4.834 1.00 36.78 89 GLY A CA 1
ATOM 674 C C . GLY A 1 89 ? 7.188 11.895 -3.892 1.00 36.78 89 GLY A C 1
ATOM 675 O O . GLY A 1 89 ? 7.455 13.097 -3.897 1.00 36.78 89 GLY A O 1
ATOM 676 N N . VAL A 1 90 ? 7.822 11.022 -3.110 1.00 37.16 90 VAL A N 1
ATOM 677 C CA . VAL A 1 90 ? 9.057 11.331 -2.379 1.00 37.16 90 VAL A CA 1
ATOM 678 C C . VAL A 1 90 ? 10.234 10.930 -3.265 1.00 37.16 90 VAL A C 1
ATOM 680 O O . VAL A 1 90 ? 10.403 9.760 -3.591 1.00 37.16 90 VAL A O 1
ATOM 683 N N . ALA A 1 91 ? 11.044 11.906 -3.672 1.00 40.25 91 ALA A N 1
ATOM 684 C CA . ALA A 1 91 ? 12.312 11.658 -4.348 1.00 40.25 91 ALA A CA 1
ATOM 685 C C . ALA A 1 91 ? 13.435 11.619 -3.304 1.00 40.25 91 ALA A C 1
ATOM 687 O O . ALA A 1 91 ? 13.744 12.643 -2.687 1.00 40.25 91 ALA A O 1
ATOM 688 N N . ALA A 1 92 ? 14.056 10.454 -3.113 1.00 34.81 92 ALA A N 1
ATOM 689 C CA . ALA A 1 92 ? 15.330 10.364 -2.411 1.00 34.81 92 ALA A CA 1
ATOM 690 C C . ALA A 1 92 ? 16.401 11.030 -3.289 1.00 34.81 92 ALA A C 1
ATOM 692 O O . ALA A 1 92 ? 16.631 10.619 -4.426 1.00 34.81 92 ALA A O 1
ATOM 693 N N . ARG A 1 93 ? 17.024 12.106 -2.798 1.00 29.95 93 ARG A N 1
ATOM 694 C CA . ARG A 1 93 ? 18.160 12.725 -3.489 1.00 29.95 93 ARG A CA 1
ATOM 695 C C . ARG A 1 93 ? 19.389 11.852 -3.262 1.00 29.95 93 ARG A C 1
ATOM 697 O O . ARG A 1 93 ? 19.674 11.465 -2.135 1.00 29.95 93 ARG A O 1
ATOM 704 N N . SER A 1 94 ? 20.110 11.562 -4.337 1.00 36.03 94 SER A N 1
ATOM 705 C CA . SER A 1 94 ? 21.400 10.881 -4.303 1.00 36.03 94 SER A CA 1
ATOM 706 C C . SER A 1 94 ? 22.423 11.736 -3.553 1.00 36.03 94 SER A C 1
ATOM 708 O O . SER A 1 94 ? 22.809 12.805 -4.026 1.00 36.03 94 SER A O 1
ATOM 710 N N . GLY A 1 95 ? 22.851 11.265 -2.390 1.00 27.75 95 GLY A N 1
ATOM 711 C CA . GLY A 1 95 ? 23.914 11.860 -1.593 1.00 27.75 95 GLY A CA 1
ATOM 712 C C . GLY A 1 95 ? 24.118 11.021 -0.341 1.00 27.75 95 GLY A C 1
ATOM 713 O O . GLY A 1 95 ? 23.150 10.636 0.304 1.00 27.75 95 GLY A O 1
ATOM 714 N N . HIS A 1 96 ? 25.368 10.673 -0.063 1.00 30.58 96 HIS A N 1
ATOM 715 C CA . HIS A 1 96 ? 25.802 9.819 1.035 1.00 30.58 96 HIS A CA 1
ATOM 716 C C . HIS A 1 96 ? 25.085 10.095 2.370 1.00 30.58 96 HIS A C 1
ATOM 718 O O . HIS A 1 96 ? 24.991 11.236 2.802 1.00 30.58 96 HIS A O 1
ATOM 724 N N . ALA A 1 97 ? 24.620 9.009 2.996 1.00 40.25 97 ALA A N 1
ATOM 725 C CA . ALA A 1 97 ? 24.340 8.825 4.421 1.00 40.25 97 ALA A CA 1
ATOM 726 C C . ALA A 1 97 ? 24.077 10.089 5.270 1.00 40.25 97 ALA A C 1
ATOM 728 O O . ALA A 1 97 ? 24.973 10.566 5.953 1.00 40.25 97 ALA A O 1
ATOM 729 N N . GLU A 1 98 ? 22.816 10.528 5.338 1.00 29.08 98 GLU A N 1
ATOM 730 C CA . GLU A 1 98 ? 22.176 10.929 6.601 1.00 29.08 98 GLU A CA 1
ATOM 731 C C . GLU A 1 98 ? 20.651 10.978 6.398 1.00 29.08 98 GLU A C 1
ATOM 733 O O . GLU A 1 98 ? 20.115 11.861 5.727 1.00 29.08 98 GLU A O 1
ATOM 738 N N . ASN A 1 99 ? 19.923 10.013 6.966 1.00 30.44 99 ASN A N 1
ATOM 739 C CA . ASN A 1 99 ? 18.459 10.014 6.963 1.00 30.44 99 ASN A CA 1
ATOM 740 C C . ASN A 1 99 ? 17.953 11.068 7.955 1.00 30.44 99 ASN A C 1
ATOM 742 O O . ASN A 1 99 ? 17.573 10.743 9.079 1.00 30.44 99 ASN A O 1
ATOM 746 N N . ARG A 1 100 ? 17.946 12.341 7.549 1.00 27.55 100 ARG A N 1
ATOM 747 C CA . ARG A 1 100 ? 17.324 13.421 8.320 1.00 27.55 100 ARG A CA 1
ATOM 748 C C . ARG A 1 100 ? 16.125 13.990 7.564 1.00 27.55 100 ARG A C 1
ATOM 750 O O . ARG A 1 100 ? 16.257 14.859 6.706 1.00 27.55 100 ARG A O 1
ATOM 757 N N . CYS A 1 101 ? 14.929 13.527 7.922 1.00 29.81 101 CYS A N 1
ATOM 758 C CA . CYS A 1 101 ? 13.686 14.231 7.613 1.00 29.81 101 CYS A CA 1
ATOM 759 C C . CYS A 1 101 ? 13.655 15.547 8.406 1.00 29.81 101 CYS A C 1
ATOM 761 O O . CYS A 1 101 ? 13.349 15.544 9.594 1.00 29.81 101 CYS A O 1
ATOM 763 N N . VAL A 1 102 ? 13.957 16.678 7.764 1.00 32.41 102 VAL A N 1
ATOM 764 C CA . VAL A 1 102 ? 13.669 18.007 8.328 1.00 32.41 102 VAL A CA 1
ATOM 765 C C . VAL A 1 102 ? 12.470 18.587 7.588 1.00 32.41 102 VAL A C 1
ATOM 767 O O . VAL A 1 102 ? 12.590 19.053 6.455 1.00 32.41 102 VAL A O 1
ATOM 770 N N . ALA A 1 103 ? 11.303 18.570 8.229 1.00 32.78 103 ALA A N 1
ATOM 771 C CA . ALA A 1 103 ? 10.170 19.375 7.795 1.00 32.78 103 ALA A CA 1
ATOM 772 C C . ALA A 1 103 ? 10.516 20.854 8.042 1.00 32.78 103 ALA A C 1
ATOM 774 O O . ALA A 1 103 ? 10.619 21.285 9.189 1.00 32.78 103 ALA A O 1
ATOM 775 N N . ARG A 1 104 ? 10.744 21.638 6.981 1.00 32.22 104 ARG A N 1
ATOM 776 C CA . ARG A 1 104 ? 10.844 23.102 7.102 1.00 32.22 104 ARG A CA 1
ATOM 777 C C . ARG A 1 104 ? 9.420 23.670 7.132 1.00 32.22 104 ARG A C 1
ATOM 779 O O . ARG A 1 104 ? 8.707 23.479 6.148 1.00 32.22 104 ARG A O 1
ATOM 786 N N . PRO A 1 105 ? 8.986 24.364 8.198 1.00 36.72 105 PRO A N 1
ATOM 787 C CA . PRO A 1 105 ? 7.746 25.123 8.141 1.00 36.72 105 PRO A CA 1
ATOM 788 C C . PRO A 1 105 ? 7.906 26.300 7.169 1.00 36.72 105 PRO A C 1
ATOM 790 O O . PRO A 1 105 ? 8.945 26.967 7.144 1.00 36.72 105 PRO A O 1
ATOM 793 N N . SER A 1 106 ? 6.865 26.536 6.367 1.00 41.78 106 SER A N 1
ATOM 794 C CA . SER A 1 106 ? 6.731 27.723 5.521 1.00 41.78 106 SER A CA 1
ATOM 795 C C . SER A 1 106 ? 6.793 28.971 6.398 1.00 41.78 106 SER A C 1
ATOM 797 O O . SER A 1 106 ? 5.939 29.165 7.263 1.00 41.78 106 SER A O 1
ATOM 799 N N . ARG A 1 107 ? 7.808 29.814 6.193 1.00 38.91 107 ARG A N 1
ATOM 800 C CA . ARG A 1 107 ? 7.774 31.194 6.676 1.00 38.91 107 ARG A CA 1
ATOM 801 C C . ARG A 1 107 ? 6.933 31.981 5.680 1.00 38.91 107 ARG A C 1
ATOM 803 O O . ARG A 1 107 ? 7.358 32.153 4.544 1.00 38.91 107 ARG A O 1
ATOM 810 N N . ASN A 1 108 ? 5.758 32.426 6.112 1.00 41.06 108 ASN A N 1
ATOM 811 C CA . ASN A 1 108 ? 5.057 33.507 5.434 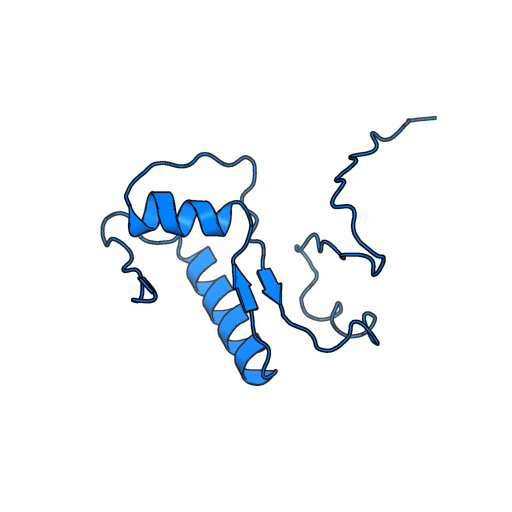1.00 41.06 108 ASN A CA 1
ATOM 812 C C . ASN A 1 108 ? 5.860 34.793 5.661 1.00 41.06 108 ASN A C 1
ATOM 814 O O . ASN A 1 108 ? 6.099 35.176 6.808 1.00 41.06 108 ASN A O 1
ATOM 818 N N . GLY A 1 109 ? 6.285 35.404 4.562 1.00 41.25 109 GLY A N 1
ATOM 819 C CA . GLY A 1 109 ? 6.679 36.801 4.446 1.00 41.25 109 GLY A CA 1
ATOM 820 C C . GLY A 1 109 ? 5.953 37.362 3.239 1.00 41.25 109 GLY A C 1
ATOM 821 O O . GLY A 1 109 ? 5.916 36.627 2.224 1.00 41.25 109 GLY A O 1
#

Secondary structure (DSSP, 8-state):
----SPPPPPTTSPPPHHHHHHHHHHHHHHHHHT--EEEEHHHHHHIIIIIIT-PPP--S----EEEE--S--TTTTSGGGTTTTS---------SS------PPP---

Foldseek 3Di:
DPPPDDFDFDPVQDDDPVVVVVVVVVVVVCVVVVKDKDWDDPVVVCCVQCGRPVHDDDDDDDDIDMDIDDPDPPPVPPPQPPPPDDDPDDDDDDDDDDPDDDDDDDDDD

Sequence (109 aa):
MSNTLPLDLRDDRPLPAIVVELLRHVAATAHAAKLDWFVGGASARDIVLTHVHGIVATRATADVDIGVNVESWTGHGRATRRGSRHTRGVAARSGHAENRCVARPSRNG